Protein AF-A0A5B0KWN2-F1 (afdb_monomer)

Organism: NCBI:txid2970906

InterPro domains:
  IPR001387 Cro/C1-type, helix-turn-helix domain [PF01381] (4-38)
  IPR001387 Cro/C1-type, helix-turn-helix domain [PS50943] (4-40)
  IPR001387 Cro/C1-type, helix-turn-helix domain [cd00093] (4-38)
  IPR010982 Lambda repressor-like, DNA-binding domain superfamily [G3DSA:1.10.260.40] (3-40)
  IPR010982 Lambda repressor-like, DNA-binding domain superfamily [SSF47413] (4-41)

Secondary structure (DSSP, 8-state):
--TTT--HHHHHHHHTT-----HHHHHHHHHHTTS-HHHHHTT---------TTSSTTSSSS-----S---------

Radius of gyration: 23.16 Å; Cα contacts (8 Å, |Δi|>4): 25; chains: 1; bounding box: 46×55×50 Å

Foldseek 3Di:
DQQQPDDPVVVVCVVVVNDDDDLVSLCSNCVSVVHDSCVVVPPDDDDPDPDDPPPVPPVPPPPPDDDPDDDDDDDDD

pLDDT: mean 72.36, std 19.92, range [37.81, 95.81]

Structure (mmCIF, N/CA/C/O backbone):
data_AF-A0A5B0KWN2-F1
#
_entry.id   AF-A0A5B0KWN2-F1
#
loop_
_atom_site.group_PDB
_atom_site.id
_atom_site.type_symbol
_atom_site.label_atom_id
_atom_site.label_alt_id
_atom_site.label_comp_id
_atom_site.label_asym_id
_atom_site.label_entity_id
_atom_site.label_seq_id
_atom_site.pdbx_PDB_ins_code
_atom_site.Cartn_x
_atom_site.Cartn_y
_atom_site.Cartn_z
_atom_site.occupancy
_atom_site.B_iso_or_equiv
_atom_site.auth_seq_id
_atom_site.auth_comp_id
_atom_site.auth_asym_id
_atom_site.auth_atom_id
_atom_site.pdbx_PDB_model_num
ATOM 1 N N . MET A 1 1 ? -16.909 -3.892 4.557 1.00 45.09 1 MET A N 1
ATOM 2 C CA . MET A 1 1 ? -15.564 -3.280 4.636 1.00 45.09 1 MET A CA 1
ATOM 3 C C . MET A 1 1 ? -14.846 -3.653 3.346 1.00 45.09 1 MET A C 1
ATOM 5 O O . MET A 1 1 ? -14.771 -4.839 3.063 1.00 45.09 1 MET A O 1
ATOM 9 N N . PHE A 1 2 ? -14.451 -2.697 2.500 1.00 52.09 2 PHE A N 1
ATOM 10 C CA . PHE A 1 2 ? -13.777 -3.023 1.237 1.00 52.09 2 PHE A CA 1
ATOM 11 C C . PHE A 1 2 ? -12.345 -3.486 1.531 1.00 52.09 2 PHE A C 1
ATOM 13 O O . PHE A 1 2 ? -11.530 -2.696 1.998 1.00 52.09 2 PHE A O 1
ATOM 20 N N . GLY A 1 3 ? -12.090 -4.773 1.291 1.00 58.34 3 GLY A N 1
ATOM 21 C CA . GLY A 1 3 ? -10.800 -5.414 1.022 1.00 58.34 3 GLY A CA 1
ATOM 22 C C . GLY A 1 3 ? -9.609 -5.144 1.949 1.00 58.34 3 GLY A C 1
ATOM 23 O O . GLY A 1 3 ? -9.134 -6.055 2.611 1.00 58.34 3 GLY A O 1
ATOM 24 N N . ALA A 1 4 ? -9.092 -3.917 1.957 1.00 69.12 4 ALA A N 1
ATOM 25 C CA . ALA A 1 4 ? -7.800 -3.554 2.541 1.00 69.12 4 ALA A CA 1
ATOM 26 C C . ALA A 1 4 ? -7.882 -2.420 3.583 1.00 69.12 4 ALA A C 1
ATOM 28 O O . ALA A 1 4 ? -6.878 -1.794 3.903 1.00 69.12 4 ALA A O 1
ATOM 29 N N . GLY A 1 5 ? -9.082 -2.096 4.083 1.00 79.69 5 GLY A N 1
ATOM 30 C CA . GLY A 1 5 ? -9.259 -1.001 5.050 1.00 79.69 5 GLY A CA 1
ATOM 31 C C . GLY A 1 5 ? -9.022 0.397 4.459 1.00 79.69 5 GLY A C 1
ATOM 32 O O . GLY A 1 5 ? -8.836 1.358 5.199 1.00 79.69 5 GLY A O 1
ATOM 33 N N . MET A 1 6 ? -9.037 0.513 3.129 1.00 83.12 6 MET A N 1
ATOM 34 C CA . MET A 1 6 ? -8.849 1.768 2.403 1.00 83.12 6 MET A CA 1
ATOM 35 C C . MET A 1 6 ? -10.175 2.516 2.240 1.00 83.12 6 MET A C 1
ATOM 37 O O . MET A 1 6 ? -11.242 1.908 2.118 1.00 83.12 6 MET A O 1
ATOM 41 N N . SER A 1 7 ? -10.115 3.849 2.206 1.00 89.44 7 SER A N 1
ATOM 42 C CA . SER A 1 7 ? -11.288 4.667 1.905 1.00 89.44 7 SER A CA 1
ATOM 43 C C . SER A 1 7 ? -11.616 4.621 0.407 1.00 89.44 7 SER A C 1
ATOM 45 O O . SER A 1 7 ? -10.729 4.529 -0.442 1.00 89.44 7 SER A O 1
ATOM 47 N N . VAL A 1 8 ? -12.904 4.725 0.073 1.00 88.19 8 VAL A N 1
ATOM 48 C CA . VAL A 1 8 ? -13.378 4.835 -1.318 1.00 88.19 8 VAL A CA 1
ATOM 49 C C . VAL A 1 8 ? -12.690 5.973 -2.091 1.00 88.19 8 VAL A C 1
ATOM 51 O O . VAL A 1 8 ? -12.231 5.711 -3.204 1.00 88.19 8 VAL A O 1
ATOM 54 N N . PRO A 1 9 ? -12.551 7.207 -1.556 1.00 90.38 9 PRO A N 1
ATOM 55 C CA . PRO A 1 9 ? -11.855 8.268 -2.282 1.00 90.38 9 PRO A CA 1
ATOM 56 C C . PRO A 1 9 ? -10.377 7.946 -2.533 1.00 90.38 9 PRO A C 1
ATOM 58 O O . PRO A 1 9 ? -9.899 8.195 -3.635 1.00 90.38 9 PRO A O 1
ATOM 61 N N . TYR A 1 10 ? -9.682 7.320 -1.574 1.00 89.00 10 TYR A N 1
ATOM 62 C CA . TYR A 1 10 ? -8.283 6.922 -1.758 1.00 89.00 10 TYR A CA 1
ATOM 63 C C . TYR A 1 10 ? -8.118 5.907 -2.895 1.00 89.00 10 TYR A C 1
ATOM 65 O O . TYR A 1 10 ? -7.248 6.074 -3.747 1.00 89.00 10 TYR A O 1
ATOM 73 N N . LEU A 1 11 ? -8.991 4.895 -2.957 1.00 88.44 11 LEU A N 1
ATOM 74 C CA . LEU A 1 11 ? -8.988 3.923 -4.053 1.00 88.44 11 LEU A CA 1
ATOM 75 C C . LEU A 1 11 ? -9.250 4.610 -5.402 1.00 88.44 11 LEU A C 1
ATOM 77 O O . LEU A 1 11 ? -8.546 4.368 -6.375 1.00 88.44 11 LEU A O 1
ATOM 81 N N . SER A 1 12 ? -10.206 5.538 -5.430 1.00 91.56 12 SER A N 1
ATOM 82 C CA . SER A 1 12 ? -10.523 6.330 -6.617 1.00 91.56 12 SER A CA 1
ATOM 83 C C . SER A 1 12 ? -9.352 7.201 -7.098 1.00 91.56 12 SER A C 1
ATOM 85 O O . SER A 1 12 ? -9.174 7.385 -8.306 1.00 91.56 12 SER A O 1
ATOM 87 N N . ASP A 1 13 ? -8.563 7.769 -6.188 1.00 93.31 13 ASP A N 1
ATOM 88 C CA . ASP A 1 13 ? -7.349 8.510 -6.541 1.00 93.31 13 ASP A CA 1
ATOM 89 C C . ASP A 1 13 ? -6.235 7.583 -7.032 1.00 93.31 13 ASP A C 1
ATOM 91 O O . ASP A 1 13 ? -5.526 7.932 -7.980 1.00 93.31 13 ASP A O 1
ATOM 95 N N . LEU A 1 14 ? -6.106 6.403 -6.422 1.00 90.62 14 LEU A N 1
ATOM 96 C CA . LEU A 1 14 ? -5.144 5.377 -6.814 1.00 90.62 14 LEU A CA 1
ATOM 97 C C . LEU A 1 14 ? -5.401 4.877 -8.243 1.00 90.62 14 LEU A C 1
ATOM 99 O O . LEU A 1 14 ? -4.486 4.879 -9.062 1.00 90.62 14 LEU A O 1
ATOM 103 N N . GLU A 1 15 ? -6.648 4.537 -8.574 1.00 88.81 15 GLU A N 1
ATOM 104 C CA . GLU A 1 15 ? -7.057 4.077 -9.915 1.00 88.81 15 GLU A CA 1
ATOM 105 C C . GLU A 1 15 ? -6.813 5.126 -11.007 1.00 88.81 15 GLU A C 1
ATOM 107 O O . GLU A 1 15 ? -6.584 4.793 -12.168 1.00 88.81 15 GLU A O 1
ATOM 112 N N . ARG A 1 16 ? -6.843 6.411 -10.638 1.00 92.69 16 ARG A N 1
ATOM 113 C CA . ARG A 1 16 ? -6.599 7.536 -11.553 1.00 92.69 16 ARG A CA 1
ATOM 114 C C . ARG A 1 16 ? -5.137 7.992 -11.569 1.00 92.69 16 ARG A C 1
ATOM 116 O O . ARG A 1 16 ? -4.841 9.022 -12.171 1.00 92.69 16 ARG A O 1
ATOM 123 N N . GLY A 1 17 ? -4.241 7.275 -10.886 1.00 88.94 17 GLY A N 1
ATOM 124 C CA . GLY A 1 17 ? -2.810 7.590 -10.831 1.00 88.94 17 GLY A CA 1
ATOM 125 C C . GLY A 1 17 ? -2.469 8.877 -10.073 1.00 88.94 17 GLY A C 1
ATOM 126 O O . GLY A 1 17 ? -1.376 9.413 -10.237 1.00 88.94 17 GLY A O 1
ATOM 127 N N . ARG A 1 18 ? -3.387 9.400 -9.249 1.00 89.88 18 ARG A N 1
ATOM 128 C CA . ARG A 1 18 ? -3.168 10.620 -8.447 1.00 89.88 18 ARG A CA 1
ATOM 129 C C . ARG A 1 18 ? -2.481 10.356 -7.111 1.00 89.88 18 ARG A C 1
ATOM 131 O O . ARG A 1 18 ? -2.059 11.298 -6.447 1.00 89.88 18 ARG A O 1
ATOM 138 N N . SER A 1 19 ? -2.386 9.092 -6.710 1.00 87.75 19 SER A N 1
ATOM 139 C CA . SER A 1 19 ? -1.760 8.657 -5.463 1.00 87.75 19 SER A CA 1
ATOM 140 C C . SER A 1 19 ? -0.654 7.646 -5.738 1.00 87.75 19 SER A C 1
ATOM 142 O O . SER A 1 19 ? -0.814 6.764 -6.576 1.00 87.75 19 SER A O 1
ATOM 144 N N . ASN A 1 20 ? 0.447 7.745 -4.990 1.00 87.56 20 ASN A N 1
ATOM 145 C CA . ASN A 1 20 ? 1.547 6.785 -5.039 1.00 87.56 20 ASN A CA 1
ATOM 146 C C . ASN A 1 20 ? 1.518 5.911 -3.769 1.00 87.56 20 ASN A C 1
ATOM 148 O O . ASN A 1 20 ? 1.946 6.382 -2.710 1.00 87.56 20 ASN A O 1
ATOM 152 N N . PRO A 1 21 ? 0.988 4.676 -3.825 1.00 89.56 21 PRO A N 1
ATOM 153 C CA . PRO A 1 21 ? 0.841 3.832 -2.644 1.00 89.56 21 PRO A CA 1
ATOM 154 C C . PRO A 1 21 ? 2.204 3.363 -2.121 1.00 89.56 21 PRO A C 1
ATOM 156 O O . PRO A 1 21 ? 3.187 3.280 -2.858 1.00 89.56 21 PRO A O 1
ATOM 159 N N . SER A 1 22 ? 2.264 3.023 -0.834 1.00 89.44 22 SER A N 1
ATOM 160 C CA . SER A 1 22 ? 3.420 2.322 -0.274 1.00 89.44 22 SER A CA 1
ATOM 161 C C . SER A 1 22 ? 3.418 0.854 -0.708 1.00 89.44 22 SER A C 1
ATOM 163 O O . SER A 1 22 ? 2.368 0.288 -1.016 1.00 89.44 22 SER A O 1
ATOM 165 N N . LEU A 1 23 ? 4.583 0.198 -0.663 1.00 90.75 23 LEU A N 1
ATOM 166 C CA . LEU A 1 23 ? 4.674 -1.236 -0.958 1.00 90.75 23 LEU A CA 1
ATOM 167 C C . LEU A 1 23 ? 3.776 -2.073 -0.029 1.00 90.75 23 LEU A C 1
ATOM 169 O O . LEU A 1 23 ? 3.145 -3.020 -0.486 1.00 90.75 23 LEU A O 1
ATOM 173 N N . ALA A 1 24 ? 3.674 -1.695 1.250 1.00 90.75 24 ALA A N 1
ATOM 174 C CA . ALA A 1 24 ? 2.788 -2.353 2.209 1.00 90.75 24 ALA A CA 1
ATOM 175 C C . ALA A 1 24 ? 1.319 -2.286 1.761 1.00 90.75 24 ALA A C 1
ATOM 177 O O . ALA A 1 24 ? 0.650 -3.314 1.720 1.00 90.75 24 ALA A O 1
ATOM 178 N N . MET A 1 25 ? 0.852 -1.113 1.312 1.00 90.69 25 MET A N 1
ATOM 179 C CA . MET A 1 25 ? -0.511 -0.972 0.792 1.00 90.69 25 MET A CA 1
ATOM 180 C C . MET A 1 25 ? -0.760 -1.818 -0.456 1.00 90.69 25 MET A C 1
ATOM 182 O O . MET A 1 25 ? -1.838 -2.390 -0.586 1.00 90.69 25 MET A O 1
ATOM 186 N N . VAL A 1 26 ? 0.220 -1.936 -1.358 1.00 91.81 26 VAL A N 1
ATOM 187 C CA . VAL A 1 26 ? 0.091 -2.815 -2.533 1.00 91.81 26 VAL A CA 1
ATOM 188 C C . VAL A 1 26 ? -0.054 -4.280 -2.109 1.00 91.81 26 VAL A C 1
ATOM 190 O O . VAL A 1 26 ? -0.875 -5.002 -2.669 1.00 91.81 26 VAL A O 1
ATOM 193 N N . VAL A 1 27 ? 0.695 -4.723 -1.094 1.00 92.00 27 VAL A N 1
ATOM 194 C CA . VAL A 1 27 ? 0.587 -6.090 -0.559 1.00 92.00 27 VAL A 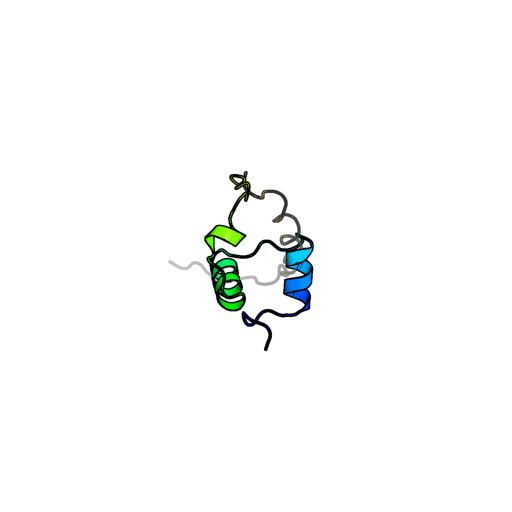CA 1
ATOM 195 C C . VAL A 1 27 ? -0.773 -6.333 0.097 1.00 92.00 27 VAL A C 1
ATOM 197 O O . VAL A 1 27 ? -1.388 -7.372 -0.153 1.00 92.00 27 VAL A O 1
ATOM 200 N N . ASP A 1 28 ? -1.261 -5.388 0.898 1.00 91.31 28 ASP A N 1
ATOM 201 C CA . ASP A 1 28 ? -2.565 -5.504 1.559 1.00 91.31 28 ASP A CA 1
ATOM 202 C C . ASP A 1 28 ? -3.712 -5.518 0.542 1.00 91.31 28 ASP A C 1
ATOM 204 O O . ASP A 1 28 ? -4.634 -6.330 0.649 1.00 91.31 28 ASP A O 1
ATOM 208 N N . LEU A 1 29 ? -3.617 -4.692 -0.503 1.00 91.38 29 LEU A N 1
ATOM 209 C CA . LEU A 1 29 ? -4.573 -4.681 -1.606 1.00 91.38 29 LEU A CA 1
ATOM 210 C C . LEU A 1 29 ? -4.551 -5.992 -2.404 1.00 91.38 29 LEU A C 1
ATOM 212 O O . LEU A 1 29 ? -5.606 -6.544 -2.704 1.00 91.38 29 LEU A O 1
ATOM 216 N N . ALA A 1 30 ? -3.370 -6.535 -2.702 1.00 92.81 30 ALA A N 1
ATOM 217 C CA . ALA A 1 30 ? -3.246 -7.810 -3.408 1.00 92.81 30 ALA A CA 1
ATOM 218 C C . ALA A 1 30 ? -3.876 -8.967 -2.612 1.00 92.81 30 ALA A C 1
ATOM 220 O O . ALA A 1 30 ? -4.634 -9.764 -3.168 1.00 92.81 30 ALA A O 1
ATOM 221 N N . ARG A 1 31 ? -3.639 -9.012 -1.291 1.00 91.25 31 ARG A N 1
ATOM 222 C CA . ARG A 1 31 ? -4.269 -9.988 -0.382 1.00 91.25 31 ARG A CA 1
ATOM 223 C C . ARG A 1 31 ? -5.787 -9.861 -0.376 1.00 91.25 31 ARG A C 1
ATOM 225 O O . ARG A 1 31 ? -6.480 -10.870 -0.478 1.00 91.25 31 ARG A O 1
ATOM 232 N N . ALA A 1 32 ? -6.291 -8.633 -0.296 1.00 91.62 32 ALA A N 1
ATOM 233 C CA . ALA A 1 32 ? -7.719 -8.345 -0.342 1.00 91.62 32 ALA A CA 1
ATOM 234 C C . ALA A 1 32 ? -8.390 -8.813 -1.642 1.00 91.62 32 ALA A C 1
ATOM 236 O O . ALA A 1 32 ? -9.540 -9.245 -1.627 1.00 91.62 32 ALA A O 1
ATOM 237 N N . LE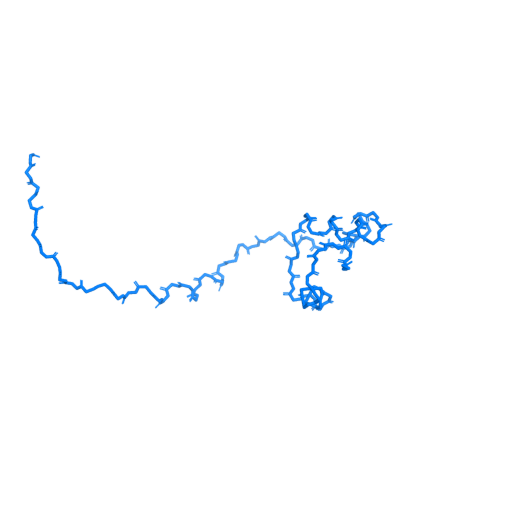U A 1 33 ? -7.660 -8.739 -2.756 1.00 90.56 33 LEU A N 1
ATOM 238 C CA . LEU A 1 33 ? -8.092 -9.183 -4.082 1.00 90.56 33 LEU A CA 1
ATOM 239 C C . LEU A 1 33 ? -7.762 -10.659 -4.362 1.00 90.56 33 LEU A C 1
ATOM 241 O O . LEU A 1 33 ? -7.870 -11.097 -5.506 1.00 90.56 33 LEU A O 1
ATOM 245 N N . ALA A 1 34 ? -7.322 -11.420 -3.351 1.00 93.56 34 ALA A N 1
ATOM 246 C CA . ALA A 1 34 ? -6.903 -12.818 -3.477 1.00 93.56 3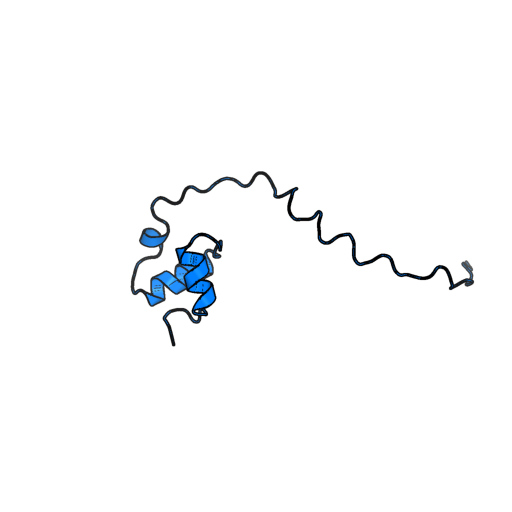4 ALA A CA 1
ATOM 247 C C . ALA A 1 34 ? -5.900 -13.062 -4.628 1.00 93.56 34 ALA A C 1
ATOM 249 O O . ALA A 1 34 ? -5.930 -14.095 -5.295 1.00 93.56 34 ALA A O 1
ATOM 250 N N . THR A 1 35 ? -5.008 -12.098 -4.867 1.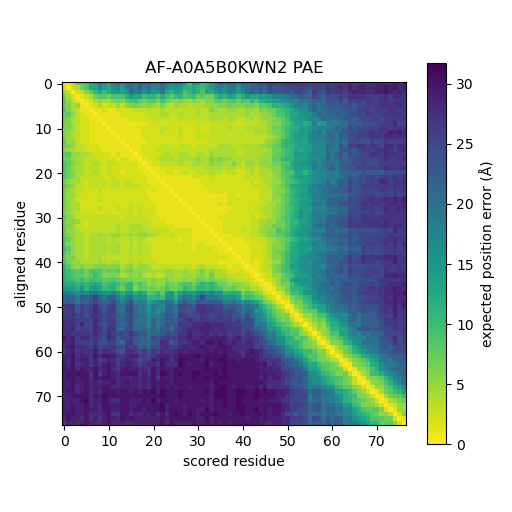00 94.00 35 THR A N 1
ATOM 251 C CA . THR A 1 35 ? -4.031 -12.109 -5.963 1.00 94.00 35 THR A CA 1
ATOM 252 C C . THR A 1 35 ? -2.611 -11.987 -5.408 1.00 94.00 35 THR A C 1
ATOM 254 O O . THR A 1 35 ? -2.383 -11.418 -4.341 1.00 94.00 35 THR A O 1
ATOM 257 N N . HIS A 1 36 ? -1.619 -12.523 -6.123 1.00 95.81 36 HIS A N 1
ATOM 258 C CA . HIS A 1 36 ? -0.224 -12.385 -5.712 1.00 95.81 36 HIS A CA 1
ATOM 259 C C . HIS A 1 36 ? 0.297 -10.955 -5.986 1.00 95.81 36 HIS A C 1
ATOM 261 O O . HIS A 1 36 ? 0.110 -10.456 -7.099 1.00 95.81 36 HIS A O 1
ATOM 267 N N . PRO A 1 37 ? 1.008 -10.296 -5.045 1.00 92.50 37 PRO A N 1
ATOM 268 C CA . PRO A 1 37 ? 1.485 -8.917 -5.216 1.00 92.50 37 PRO A CA 1
ATOM 269 C C . PRO A 1 37 ? 2.346 -8.694 -6.464 1.00 92.50 37 PRO A C 1
ATOM 271 O O . PRO A 1 37 ? 2.327 -7.611 -7.041 1.00 92.50 37 PRO A O 1
ATOM 274 N N . SER A 1 38 ? 3.069 -9.722 -6.923 1.00 93.81 38 SER A N 1
ATOM 275 C CA . SER A 1 38 ? 3.875 -9.630 -8.148 1.00 93.81 38 SER A CA 1
ATOM 276 C C . SER A 1 38 ? 3.047 -9.300 -9.389 1.00 93.81 38 SER A C 1
ATOM 278 O O . SER A 1 38 ? 3.577 -8.686 -10.303 1.00 93.81 38 SER A O 1
ATOM 280 N N . VAL A 1 39 ? 1.766 -9.687 -9.425 1.00 94.25 39 VAL A N 1
ATOM 281 C CA . VAL A 1 39 ? 0.860 -9.375 -10.538 1.00 94.25 39 VAL A CA 1
ATOM 282 C C . VAL A 1 39 ? 0.549 -7.880 -10.564 1.00 94.25 39 VAL A C 1
ATOM 284 O O . VAL A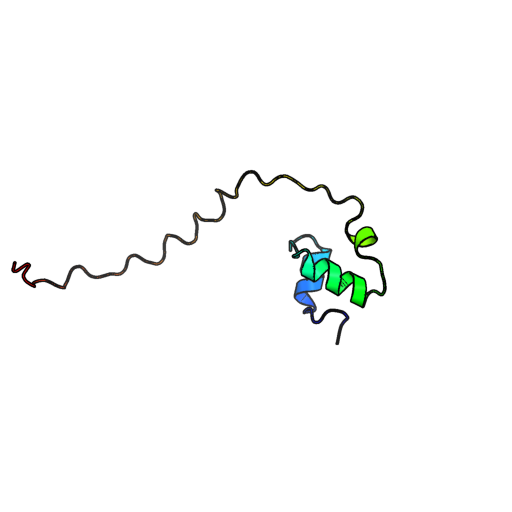 1 39 ? 0.570 -7.278 -11.629 1.00 94.25 39 VAL A O 1
ATOM 287 N N . MET A 1 40 ? 0.329 -7.258 -9.400 1.00 89.75 40 MET A N 1
ATOM 288 C CA . MET A 1 40 ? 0.082 -5.810 -9.311 1.00 89.75 40 MET A CA 1
ATOM 289 C C . MET A 1 40 ? 1.342 -4.981 -9.575 1.00 89.75 40 MET A C 1
ATOM 291 O O . MET A 1 40 ? 1.253 -3.852 -10.045 1.00 89.75 40 MET A O 1
ATOM 295 N N . LEU A 1 41 ? 2.515 -5.533 -9.260 1.00 90.25 41 LEU A N 1
ATOM 296 C CA . LEU A 1 41 ? 3.805 -4.879 -9.484 1.00 90.25 41 LEU A CA 1
ATOM 297 C C . LEU A 1 41 ? 4.368 -5.127 -10.895 1.00 90.25 41 LEU A C 1
ATOM 299 O O . LEU A 1 41 ? 5.385 -4.536 -11.263 1.00 90.25 41 LEU A O 1
ATOM 303 N N . ALA A 1 42 ? 3.742 -6.005 -11.681 1.00 90.06 42 ALA A N 1
ATOM 304 C CA . ALA A 1 42 ? 4.212 -6.353 -13.013 1.00 90.06 42 ALA A CA 1
ATOM 305 C C . ALA A 1 42 ? 4.174 -5.129 -13.940 1.00 90.06 42 ALA A C 1
ATOM 307 O O . ALA A 1 42 ? 3.166 -4.437 -14.041 1.00 90.06 42 ALA A O 1
ATOM 308 N N . GLY A 1 43 ? 5.285 -4.867 -14.632 1.00 84.94 43 GLY A N 1
ATOM 309 C CA . GLY A 1 43 ? 5.378 -3.768 -15.596 1.00 84.94 43 GLY A CA 1
ATOM 310 C C . GLY A 1 43 ? 5.521 -2.371 -14.985 1.00 84.94 43 GLY A C 1
ATOM 311 O O . GLY A 1 43 ? 5.531 -1.395 -15.733 1.00 84.94 43 GLY A O 1
ATOM 312 N N . LEU A 1 44 ? 5.672 -2.246 -13.660 1.00 84.25 44 LEU A N 1
ATOM 313 C CA . LEU A 1 44 ? 5.981 -0.957 -13.045 1.00 84.25 44 LEU A CA 1
ATOM 314 C C . LEU A 1 44 ? 7.366 -0.464 -13.476 1.00 84.25 44 LEU A C 1
ATOM 316 O O . LEU A 1 44 ? 8.381 -1.132 -13.271 1.00 84.25 44 LEU A O 1
ATOM 320 N N . ILE A 1 45 ? 7.404 0.749 -14.025 1.00 82.19 45 ILE A N 1
ATOM 321 C CA . ILE A 1 45 ? 8.645 1.471 -14.298 1.00 82.19 45 ILE A CA 1
ATOM 322 C C . ILE A 1 45 ? 9.048 2.176 -13.003 1.00 82.19 45 ILE A C 1
ATOM 324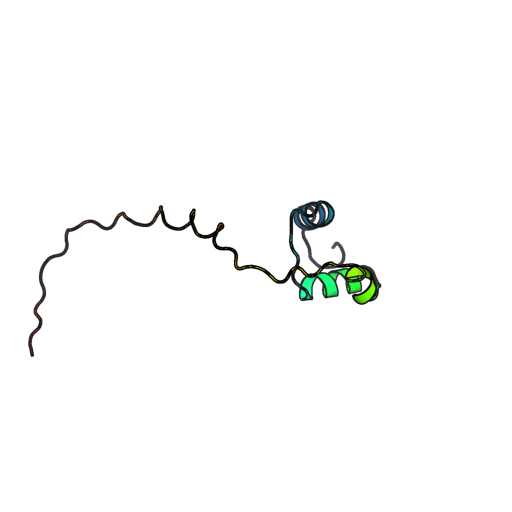 O O . ILE A 1 45 ? 8.426 3.153 -12.586 1.00 82.19 45 ILE A O 1
ATOM 328 N N . ILE A 1 46 ? 10.078 1.653 -12.340 1.00 75.94 46 ILE A N 1
ATOM 329 C CA . ILE A 1 46 ? 10.641 2.275 -11.141 1.00 75.94 46 ILE A CA 1
ATOM 330 C C . ILE A 1 46 ? 11.591 3.385 -11.580 1.00 75.94 46 ILE A C 1
ATOM 332 O O . ILE A 1 46 ? 12.760 3.142 -11.881 1.00 75.94 46 ILE A O 1
ATOM 336 N N . GLU A 1 47 ? 11.088 4.615 -11.595 1.00 76.00 47 GLU A N 1
ATOM 337 C CA . GLU A 1 47 ? 11.937 5.780 -11.807 1.00 76.00 47 GLU A CA 1
ATOM 338 C C . GLU A 1 47 ? 12.806 5.996 -10.559 1.00 76.00 47 GLU A C 1
ATOM 340 O O . GLU A 1 47 ? 12.303 6.184 -9.444 1.00 76.00 47 GLU A O 1
ATOM 345 N N . ARG A 1 48 ? 14.135 5.971 -10.716 1.00 72.62 48 ARG A N 1
ATOM 346 C CA . ARG A 1 48 ? 15.038 6.349 -9.622 1.00 72.62 48 ARG A CA 1
ATOM 347 C C . ARG A 1 48 ? 14.881 7.846 -9.387 1.00 72.62 48 ARG A C 1
ATOM 349 O O . ARG A 1 48 ? 15.387 8.658 -10.152 1.00 72.62 48 ARG A O 1
ATOM 356 N N . GLY A 1 49 ? 14.188 8.208 -8.310 1.00 61.25 49 GLY A N 1
ATOM 357 C CA . GLY A 1 49 ? 13.895 9.597 -7.979 1.00 61.25 49 GLY A CA 1
ATOM 358 C C . GLY A 1 49 ? 15.138 10.494 -7.981 1.00 61.25 49 GLY A C 1
ATOM 359 O O . GLY A 1 49 ? 15.931 10.485 -7.038 1.00 61.25 49 GLY A O 1
ATOM 360 N N . ARG A 1 50 ? 15.258 11.355 -8.997 1.00 59.84 50 ARG A N 1
ATOM 361 C CA . ARG A 1 50 ? 15.981 12.625 -8.880 1.00 59.84 50 ARG A CA 1
ATOM 362 C C . ARG A 1 50 ? 15.233 13.431 -7.819 1.00 59.84 50 ARG A C 1
ATOM 364 O O . ARG A 1 50 ? 14.081 13.795 -8.037 1.00 59.84 50 ARG A O 1
ATOM 371 N N . ARG A 1 51 ? 15.846 13.603 -6.641 1.00 53.28 51 ARG A N 1
ATOM 372 C CA . ARG A 1 51 ? 15.186 14.108 -5.422 1.00 53.28 51 ARG A CA 1
ATOM 373 C C . ARG A 1 51 ? 14.259 15.297 -5.704 1.00 53.28 51 ARG A C 1
ATOM 375 O O . ARG A 1 51 ? 14.624 16.234 -6.412 1.00 53.28 51 ARG A O 1
ATOM 382 N N . ALA A 1 52 ? 13.075 15.237 -5.099 1.00 51.56 52 ALA A N 1
ATOM 383 C CA . ALA A 1 52 ? 12.008 16.226 -5.140 1.00 51.56 52 ALA A CA 1
ATOM 384 C C . ALA A 1 52 ? 12.429 17.586 -4.542 1.00 51.56 52 ALA A C 1
ATOM 386 O O . ALA A 1 52 ? 12.022 17.944 -3.442 1.00 51.56 52 ALA A O 1
ATOM 387 N N . ALA A 1 53 ? 13.222 18.365 -5.278 1.00 52.47 53 ALA A N 1
ATOM 388 C CA . ALA A 1 53 ? 13.561 19.742 -4.910 1.00 52.47 53 ALA A CA 1
ATOM 389 C C . ALA A 1 53 ? 12.370 20.717 -5.058 1.00 52.47 53 ALA A C 1
ATOM 391 O O . ALA A 1 53 ? 12.407 21.815 -4.520 1.00 52.47 53 ALA A O 1
ATOM 392 N N . ALA A 1 54 ? 11.298 20.334 -5.762 1.00 48.41 54 ALA A N 1
ATOM 393 C CA . ALA A 1 54 ? 10.212 21.255 -6.109 1.00 48.41 54 ALA A CA 1
ATOM 394 C C . ALA A 1 54 ? 9.047 21.315 -5.096 1.00 48.41 54 ALA A C 1
ATOM 396 O O . ALA A 1 54 ? 8.260 22.253 -5.153 1.00 48.41 54 ALA A O 1
ATOM 397 N N . ALA A 1 55 ? 8.916 20.362 -4.164 1.00 50.56 55 ALA A N 1
ATOM 398 C CA . ALA A 1 55 ? 7.743 20.288 -3.276 1.00 50.56 55 ALA A CA 1
ATOM 399 C C . ALA A 1 55 ? 7.920 20.983 -1.908 1.00 50.56 55 ALA A C 1
ATOM 401 O O . ALA A 1 55 ? 6.938 21.211 -1.212 1.00 50.56 55 ALA A O 1
ATOM 402 N N . GLN A 1 56 ? 9.148 21.348 -1.516 1.00 55.12 56 GLN A N 1
ATOM 403 C CA . GLN A 1 56 ? 9.431 21.971 -0.210 1.00 55.12 56 GLN A CA 1
ATOM 404 C C . GLN A 1 56 ? 9.270 23.504 -0.203 1.00 55.12 56 GLN A C 1
ATOM 406 O O . GLN A 1 56 ? 9.267 24.115 0.862 1.00 55.12 56 GLN A O 1
ATOM 411 N N . ALA A 1 57 ? 9.110 24.137 -1.370 1.00 47.59 57 ALA A N 1
ATOM 412 C CA . ALA A 1 57 ? 9.084 25.597 -1.490 1.00 47.59 57 ALA A CA 1
ATOM 413 C C . ALA A 1 57 ? 7.822 26.253 -0.894 1.00 47.59 57 ALA A C 1
ATOM 415 O O . ALA A 1 57 ? 7.865 27.416 -0.504 1.00 47.59 57 ALA A O 1
ATOM 416 N N . SER A 1 58 ? 6.703 25.531 -0.780 1.00 48.25 58 SER A N 1
ATOM 417 C CA . SER A 1 58 ? 5.430 26.099 -0.307 1.00 48.25 58 SER A CA 1
ATOM 418 C C . SER A 1 58 ? 5.199 25.987 1.205 1.00 48.25 58 SER A C 1
ATOM 420 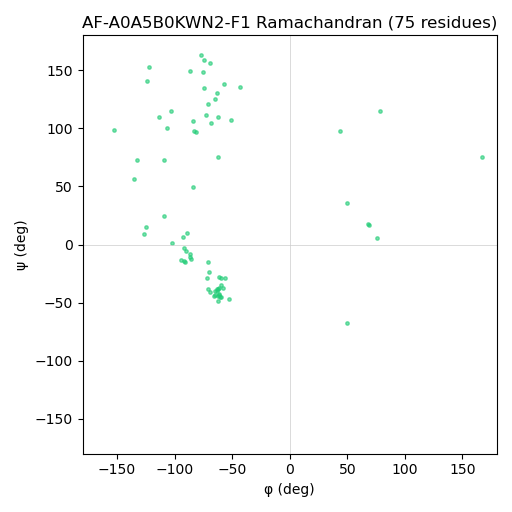O O . SER A 1 58 ? 4.339 26.688 1.731 1.00 48.25 58 SER A O 1
ATOM 422 N N . GLN A 1 59 ? 5.970 25.170 1.933 1.00 52.47 59 GLN A N 1
ATOM 423 C CA . GLN A 1 59 ? 5.803 24.995 3.388 1.00 52.47 59 GLN A CA 1
ATOM 424 C C . GLN A 1 59 ? 6.661 25.949 4.243 1.00 52.47 59 GLN A C 1
ATOM 426 O O . GLN A 1 59 ? 6.521 25.961 5.462 1.00 52.47 59 GLN A O 1
ATOM 431 N N . GLY A 1 60 ? 7.502 26.793 3.630 1.00 44.09 60 GLY A N 1
ATOM 432 C CA . GLY A 1 60 ? 8.412 27.703 4.341 1.00 44.09 60 GLY A CA 1
ATOM 433 C C . GLY A 1 60 ? 7.874 29.101 4.688 1.00 44.09 60 GLY A C 1
ATOM 434 O O . GLY A 1 60 ? 8.581 29.848 5.356 1.00 44.09 60 GLY A O 1
ATOM 435 N N . LEU A 1 61 ? 6.666 29.494 4.256 1.00 50.44 61 LEU A N 1
ATOM 436 C CA . LEU A 1 61 ? 6.225 30.902 4.345 1.00 50.44 61 LEU A CA 1
ATOM 437 C C . LEU A 1 61 ? 5.241 31.258 5.477 1.00 50.44 61 LEU A C 1
ATOM 439 O O . LEU A 1 61 ? 4.875 32.423 5.588 1.00 50.44 61 LEU A O 1
ATOM 443 N N . MET A 1 62 ? 4.833 30.324 6.346 1.00 53.72 62 MET A N 1
ATOM 444 C CA . MET A 1 62 ? 3.813 30.600 7.386 1.00 53.72 62 MET A CA 1
ATOM 445 C C . MET A 1 62 ? 4.349 30.649 8.831 1.00 53.72 62 MET A C 1
ATOM 447 O O . MET A 1 62 ? 3.596 30.412 9.769 1.00 53.72 62 MET A O 1
ATOM 451 N N . GLY A 1 63 ? 5.640 30.939 9.033 1.00 54.56 63 GLY A N 1
ATOM 452 C CA . GLY A 1 63 ? 6.285 30.845 10.354 1.00 54.56 63 GLY A CA 1
ATOM 453 C C . GLY A 1 63 ? 7.035 32.079 10.858 1.00 54.56 63 GLY A C 1
ATOM 454 O O . GLY A 1 63 ? 7.738 31.965 11.855 1.00 54.56 63 GLY A O 1
ATOM 455 N N . GLN A 1 64 ? 6.937 33.245 10.211 1.00 51.09 64 GLN A N 1
ATOM 456 C CA . GLN A 1 64 ? 7.649 34.452 10.663 1.00 51.09 64 GLN A CA 1
ATOM 457 C C . GLN A 1 64 ? 6.675 35.483 11.228 1.00 51.09 64 GLN A C 1
ATOM 459 O O . GLN A 1 64 ? 6.377 36.506 10.623 1.00 51.09 64 GLN A O 1
ATOM 464 N N . GLY A 1 65 ? 6.171 35.160 12.413 1.00 48.97 65 GLY A N 1
ATOM 465 C CA . GLY A 1 65 ? 5.426 36.058 13.284 1.00 48.97 65 GLY A CA 1
ATOM 466 C C . GLY A 1 65 ? 5.924 35.905 14.717 1.00 48.97 65 GLY A C 1
ATOM 467 O O . GLY A 1 65 ? 5.148 35.551 15.594 1.00 48.97 65 GLY A O 1
ATOM 468 N N . ALA A 1 66 ? 7.224 36.102 14.953 1.00 47.25 66 ALA A N 1
ATOM 469 C CA . ALA A 1 66 ? 7.779 36.214 16.299 1.00 47.25 66 ALA A CA 1
ATOM 470 C C . ALA A 1 66 ? 8.295 37.645 16.504 1.00 47.25 66 ALA A C 1
ATOM 472 O O . ALA A 1 66 ? 9.247 38.092 15.871 1.00 47.25 66 ALA A O 1
ATOM 473 N N . SER A 1 67 ? 7.571 38.360 17.359 1.00 49.22 67 SER A N 1
ATOM 474 C CA . SER A 1 67 ? 7.760 39.748 17.778 1.00 49.22 67 SER A CA 1
ATOM 475 C C . SER A 1 67 ? 9.159 40.004 18.380 1.00 49.22 67 SER A C 1
ATOM 477 O O . SER A 1 67 ? 9.605 39.196 19.196 1.00 49.22 67 SER A O 1
ATOM 479 N N . PRO A 1 68 ? 9.846 41.127 18.077 1.00 48.84 68 PRO A N 1
ATOM 480 C CA . PRO A 1 68 ? 11.177 41.446 18.605 1.00 48.84 68 PRO A CA 1
ATOM 481 C C . PRO A 1 68 ? 11.118 42.100 19.999 1.00 48.84 68 PRO A C 1
ATOM 483 O O . PRO A 1 68 ? 11.722 43.141 20.247 1.00 48.84 68 PRO A O 1
ATOM 486 N N . SER A 1 69 ? 10.375 41.501 20.926 1.00 54.53 69 SER A N 1
ATOM 487 C CA . SER A 1 69 ? 10.194 42.034 22.279 1.00 54.53 69 SER A CA 1
ATOM 488 C C . SER A 1 69 ? 10.388 40.954 23.343 1.00 54.53 69 SER A C 1
ATOM 490 O O . SER A 1 69 ? 9.448 40.521 23.999 1.00 54.53 69 SER A O 1
ATOM 492 N N . SER A 1 70 ? 11.640 40.544 23.553 1.00 46.00 70 SER A N 1
ATOM 493 C CA . SER A 1 70 ? 12.088 40.035 24.854 1.00 46.00 70 SER A CA 1
ATOM 494 C C . SER A 1 70 ? 13.589 40.277 25.013 1.00 46.00 70 SER A C 1
ATOM 496 O O . SER A 1 70 ? 14.432 39.589 24.442 1.00 46.00 70 SER A O 1
ATOM 498 N N . MET A 1 71 ? 13.890 41.357 25.730 1.00 39.50 71 MET A N 1
ATOM 499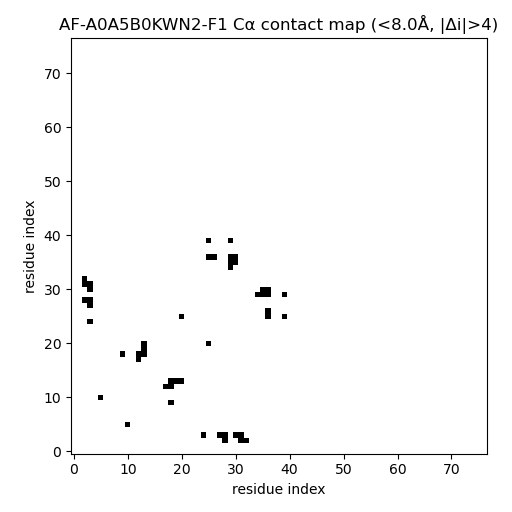 C CA . MET A 1 71 ? 15.212 41.730 26.211 1.00 39.50 71 MET A CA 1
ATOM 500 C C . MET A 1 71 ? 15.624 40.898 27.437 1.00 39.50 71 MET A C 1
ATOM 502 O O . MET A 1 71 ? 14.774 40.425 28.183 1.00 39.50 71 MET A O 1
ATOM 506 N N . CYS A 1 72 ? 16.936 40.930 27.699 1.00 45.16 72 CYS A N 1
ATOM 507 C CA . CYS A 1 72 ? 17.597 40.848 29.009 1.00 45.16 72 CYS A CA 1
ATOM 508 C C . CYS A 1 72 ? 17.734 39.474 29.687 1.00 45.16 72 CYS A C 1
ATOM 510 O O . CYS A 1 72 ? 16.779 38.916 30.211 1.00 45.16 72 CYS A O 1
ATOM 512 N N . GLY A 1 73 ? 18.989 39.024 29.832 1.00 44.69 73 GLY A N 1
ATOM 513 C CA . GLY A 1 73 ? 19.347 38.006 30.821 1.00 44.69 73 GLY A CA 1
ATOM 514 C C . GLY A 1 73 ? 20.734 37.385 30.652 1.00 44.69 73 GLY A C 1
ATOM 515 O O . GLY A 1 73 ? 20.840 36.258 30.200 1.00 44.69 73 GLY A O 1
ATOM 516 N N . THR A 1 74 ? 21.774 38.133 31.025 1.00 49.56 74 THR A N 1
ATOM 517 C CA . THR A 1 74 ? 22.957 37.666 31.776 1.00 49.56 74 THR A CA 1
ATOM 518 C C . THR A 1 74 ? 23.614 36.330 31.383 1.00 49.56 74 THR A C 1
ATOM 520 O O . THR A 1 74 ? 23.274 35.281 31.921 1.00 49.56 74 THR A O 1
ATOM 523 N N . TRP A 1 75 ? 24.683 36.387 30.582 1.00 37.81 75 TRP A N 1
ATOM 524 C CA . TRP A 1 75 ? 25.739 35.370 30.648 1.00 37.81 75 TRP A CA 1
ATOM 525 C C . TRP A 1 75 ? 26.685 35.752 31.788 1.00 37.81 75 TRP A C 1
ATOM 527 O O . TRP A 1 75 ? 27.528 36.634 31.640 1.00 37.81 75 TRP A O 1
ATOM 537 N N . ALA A 1 76 ? 26.476 35.135 32.948 1.00 44.09 76 ALA A N 1
ATOM 538 C CA . ALA A 1 76 ? 27.450 35.085 34.025 1.00 44.09 76 ALA A CA 1
ATOM 539 C C . ALA A 1 76 ? 28.079 33.691 34.013 1.00 44.09 76 ALA A C 1
ATOM 541 O O . ALA A 1 76 ? 27.364 32.715 34.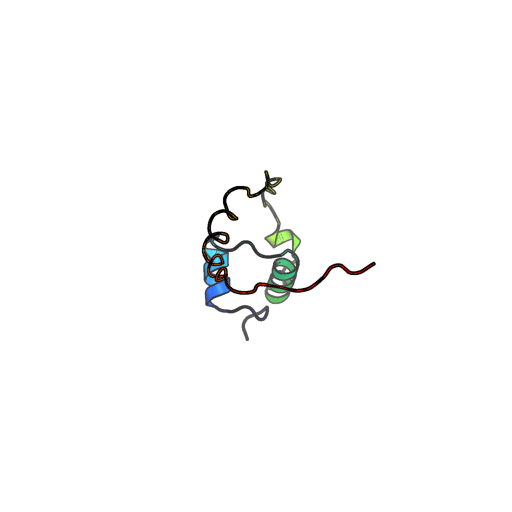247 1.00 44.09 76 ALA A O 1
ATOM 542 N N . LEU A 1 77 ? 29.382 33.659 33.712 1.00 43.56 77 LEU A N 1
ATOM 543 C CA . LEU A 1 77 ? 30.470 32.799 34.213 1.00 43.56 77 LEU A CA 1
ATOM 544 C C . LEU A 1 77 ? 31.543 32.641 33.130 1.00 43.56 77 LEU A C 1
ATOM 546 O O . LEU A 1 77 ? 31.233 32.077 32.059 1.00 43.56 77 LEU A O 1
#

Solvent-accessible surface area (backbone atoms only — not comparable to full-atom values): 5419 Å² total; per-residue (Å²): 133,65,68,58,84,62,54,71,69,58,52,56,34,42,78,69,68,75,47,85,79,53,73,66,55,50,44,42,42,20,57,46,68,78,44,64,47,67,68,79,54,56,88,66,81,83,75,82,76,76,74,78,77,77,73,63,72,78,77,72,78,86,76,91,83,77,78,99,79,82,82,89,82,80,94,83,132

Nearest PDB structures (foldseek):
  6jq1-assembly1_A  TM=7.633E-01  e=1.108E-02  Deinococcus geothermalis DSM 11300
  6rmq-assembly1_A-2  TM=8.341E-01  e=1.989E-02  Deinococcus deserti
  5d4z-assembly6_Y  TM=6.914E-01  e=7.116E-01  Salmonella phage SPC32H
  2aw6-assembly1_A  TM=8.451E-01  e=1.888E+00  Enterococcus faecalis

Sequence (77 aa):
MFGAGMSVPYLSDLERGRSNPSLAMVVDLARALATHPSVMLAGLIIERGRRAAAAQASQGLMGQGASPSSMCGTWAL

Mean predicted aligned error: 15.0 Å